Protein AF-X1TSD8-F1 (afdb_monomer)

Solvent-accessible surface area (backbone atoms only — not comparable to full-atom values): 10251 Å² total; per-residue (Å²): 133,70,94,76,80,68,89,75,48,72,44,44,31,75,45,80,41,77,50,74,51,75,44,55,46,87,63,100,84,32,58,47,43,48,76,40,64,36,34,37,24,37,71,89,64,52,76,78,49,70,44,57,14,39,84,77,4,43,29,74,48,82,46,57,45,46,81,90,57,54,43,76,50,34,37,30,47,37,34,82,48,60,99,91,42,75,59,47,68,56,73,78,44,69,36,35,30,38,76,62,72,49,74,44,78,45,76,51,75,44,79,57,90,77,56,99,78,38,69,72,52,49,58,77,37,40,58,59,58,46,53,53,51,50,55,50,40,40,74,75,68,49,65,54,55,48,66,44,60,90,72,29,46,58,43,77,92,77,32,28,40,37,40,31,30,36,38,50,54,64,96,79,80,79,132

Foldseek 3Di:
DDPPDDDAQEAEAQDKDKDKDADFDDDPVGQADFQFKKFKAWPVGHTQDIDTAHNRRMDMDIGHHHPVNAAKTWIKIWGCDDPVGHIDIDDTRIHGYHYDWDKDKDKDKDADPDDPVDPVVCQVCVLVVVVVVQVVCVVVVQPQKDWDSVPWGADVVRNITIIIIIGGDDPPDDD

Sequence (175 aa):
GDEDERDVTALTAGKEYKLRAYLKTKPILGVPVPSATLFFRKGDGSEIGHIETDESGYAGILWTPESADIGVYNIKAEFDGNEDFNRSSSDLIKITVEKELAVHNFNVVYGVKWCGWGFGWLANNVTKVFSTFLDFLHKYGLTDIVAHADESYYEPNKKELVFNIDVVIGERFLF

Secondary structure (DSSP, 8-state):
--TT-----EEETTS-EEEEEE-B-SSTT--B-TT-EEEEEETTS-EEEEEE--TTSEEEEEE---GGG-EEEEEEEEE---SSS--EEPPPEEEEEE---EEEEEEEEEE----TT-HHHHHH-HHHHHHHHHHHHHHTT-TTEEEEEEEEEEETTTTEEEEEEEEEE-S----

Structure (mmCIF, N/CA/C/O backbone):
data_AF-X1TSD8-F1
#
_entry.id   AF-X1TSD8-F1
#
loop_
_atom_site.group_PDB
_atom_site.id
_atom_site.type_symbol
_atom_site.label_atom_id
_atom_site.label_alt_id
_atom_site.label_comp_id
_atom_site.label_asym_id
_atom_site.label_entity_id
_atom_site.label_seq_id
_atom_site.pdbx_PDB_ins_code
_atom_site.Cartn_x
_atom_site.Cartn_y
_atom_site.Cartn_z
_atom_site.occupancy
_atom_site.B_iso_or_equiv
_atom_site.auth_seq_id
_atom_site.auth_comp_id
_atom_site.auth_asym_id
_atom_site.auth_atom_id
_atom_site.pdbx_PDB_model_num
ATOM 1 N N . GLY A 1 1 ? 23.595 9.000 0.973 1.00 35.69 1 GLY A N 1
ATOM 2 C CA . GLY A 1 1 ? 23.718 7.567 0.658 1.00 35.69 1 GLY A CA 1
ATOM 3 C C . GLY A 1 1 ? 22.966 6.912 1.764 1.00 35.69 1 GLY A C 1
ATOM 4 O O . GLY A 1 1 ? 23.531 6.737 2.831 1.00 35.69 1 GLY A O 1
ATOM 5 N N . ASP A 1 2 ? 21.660 6.818 1.575 1.00 42.91 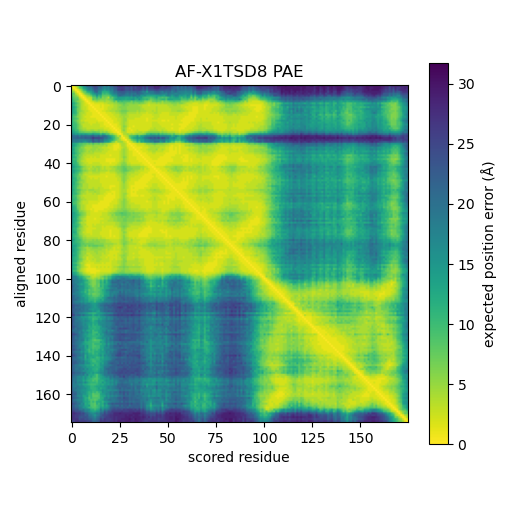2 ASP A N 1
ATOM 6 C CA . ASP A 1 2 ? 20.742 6.905 2.701 1.00 42.91 2 ASP A CA 1
ATOM 7 C C . ASP A 1 2 ? 20.477 5.491 3.210 1.00 42.91 2 ASP A C 1
ATOM 9 O O . ASP A 1 2 ? 19.900 4.657 2.517 1.00 42.91 2 ASP A O 1
ATOM 13 N N . GLU A 1 3 ? 20.980 5.215 4.412 1.00 40.88 3 GLU A N 1
ATOM 14 C CA . GLU A 1 3 ? 21.020 3.896 5.059 1.00 40.88 3 GLU A CA 1
ATOM 15 C C . GLU A 1 3 ? 19.633 3.343 5.459 1.00 40.88 3 GLU A C 1
ATOM 17 O O . GLU A 1 3 ? 19.550 2.274 6.058 1.00 40.88 3 GLU A O 1
ATOM 22 N N . ASP A 1 4 ? 18.540 4.010 5.073 1.00 47.91 4 ASP A N 1
ATOM 23 C CA . ASP A 1 4 ? 17.157 3.630 5.400 1.00 47.91 4 ASP A CA 1
ATOM 24 C C . ASP A 1 4 ? 16.336 3.117 4.200 1.00 47.91 4 ASP A C 1
ATOM 26 O O . ASP A 1 4 ? 15.165 2.752 4.352 1.00 47.91 4 ASP A O 1
ATOM 30 N N . GLU A 1 5 ? 16.922 3.048 3.001 1.00 54.50 5 GLU A N 1
ATOM 31 C CA . GLU A 1 5 ? 16.207 2.666 1.777 1.00 54.50 5 GLU A CA 1
ATOM 32 C C . GLU A 1 5 ? 16.035 1.137 1.676 1.00 54.50 5 GLU A C 1
ATOM 34 O O . GLU A 1 5 ? 16.730 0.437 0.936 1.00 54.50 5 GLU A O 1
ATOM 39 N N . ARG A 1 6 ? 15.108 0.598 2.474 1.00 59.44 6 ARG A N 1
ATOM 40 C CA . ARG A 1 6 ? 14.693 -0.809 2.414 1.00 59.44 6 ARG A CA 1
ATOM 41 C C . ARG A 1 6 ? 13.766 -1.031 1.227 1.00 59.44 6 ARG A C 1
ATOM 43 O O . ARG A 1 6 ? 12.815 -0.278 1.040 1.00 59.44 6 ARG A O 1
ATOM 50 N N . ASP A 1 7 ? 13.997 -2.102 0.475 1.00 72.00 7 ASP A N 1
ATOM 51 C CA . ASP A 1 7 ? 13.029 -2.557 -0.518 1.00 72.00 7 ASP A CA 1
ATOM 52 C C . ASP A 1 7 ? 11.749 -2.988 0.214 1.00 72.00 7 ASP A C 1
ATOM 54 O O . ASP A 1 7 ? 11.762 -3.889 1.059 1.00 72.00 7 ASP A O 1
ATOM 58 N N . VAL A 1 8 ? 10.644 -2.300 -0.074 1.00 76.50 8 VAL A N 1
ATOM 59 C CA . VAL A 1 8 ? 9.350 -2.540 0.568 1.00 76.50 8 VAL A CA 1
ATOM 60 C C . VAL A 1 8 ? 8.436 -3.272 -0.406 1.00 76.50 8 VAL A C 1
ATOM 62 O O . VAL A 1 8 ? 8.191 -2.806 -1.514 1.00 76.50 8 VAL A O 1
ATOM 65 N N . THR A 1 9 ? 7.904 -4.415 0.023 1.00 85.38 9 THR A N 1
ATOM 66 C CA . THR A 1 9 ? 6.930 -5.206 -0.748 1.00 85.38 9 THR A CA 1
ATOM 67 C C . THR A 1 9 ? 5.507 -5.103 -0.197 1.00 85.38 9 THR A C 1
ATOM 69 O O . THR A 1 9 ? 4.577 -5.561 -0.851 1.00 85.38 9 THR A O 1
ATOM 72 N N . ALA A 1 10 ? 5.323 -4.474 0.968 1.00 89.69 10 ALA A N 1
ATOM 73 C CA . ALA A 1 10 ? 4.023 -4.153 1.552 1.00 89.69 10 ALA A CA 1
ATOM 74 C C . ALA A 1 10 ? 3.807 -2.632 1.543 1.00 89.69 10 ALA A C 1
ATOM 76 O O . ALA A 1 10 ? 4.474 -1.891 2.267 1.00 89.69 10 ALA A O 1
ATOM 77 N N . LEU A 1 11 ? 2.903 -2.167 0.689 1.00 91.44 11 LEU A N 1
ATOM 78 C CA . LEU A 1 11 ? 2.584 -0.760 0.484 1.00 91.44 11 LEU A CA 1
ATOM 79 C C . LEU A 1 11 ? 1.227 -0.435 1.108 1.00 91.44 11 LEU A C 1
ATOM 81 O O . LEU A 1 11 ? 0.374 -1.302 1.252 1.00 91.44 11 LEU A O 1
ATOM 85 N N . THR A 1 12 ? 1.010 0.827 1.435 1.00 90.44 12 THR A N 1
ATOM 86 C CA . THR A 1 12 ? -0.234 1.347 1.994 1.00 90.44 12 THR A CA 1
ATOM 87 C C . THR A 1 12 ? -0.841 2.310 0.983 1.00 90.44 12 THR A C 1
ATOM 89 O O . THR A 1 12 ? -0.181 3.260 0.564 1.00 90.44 12 THR A O 1
ATOM 92 N N . ALA A 1 13 ? -2.084 2.070 0.574 1.00 90.50 13 ALA A N 1
ATOM 93 C CA . ALA A 1 13 ? -2.810 2.984 -0.301 1.00 90.50 13 ALA A CA 1
ATOM 94 C C . ALA A 1 13 ? -2.884 4.387 0.328 1.00 90.50 13 ALA A C 1
ATOM 96 O O . ALA A 1 13 ? -3.093 4.514 1.532 1.00 90.50 13 ALA A O 1
ATOM 97 N N . GLY A 1 14 ? -2.694 5.429 -0.480 1.00 88.06 14 GLY A N 1
ATOM 98 C CA . GLY A 1 14 ? -2.638 6.826 -0.040 1.00 88.06 14 GLY A CA 1
ATOM 99 C C . GLY A 1 14 ? -1.263 7.300 0.445 1.00 88.06 14 GLY A C 1
ATOM 100 O O . GLY A 1 14 ? -1.047 8.507 0.548 1.00 88.06 14 GLY A O 1
ATOM 101 N N . LYS A 1 15 ? -0.305 6.393 0.677 1.00 89.62 15 LYS A N 1
ATOM 102 C CA . LYS A 1 15 ? 1.081 6.746 1.009 1.00 89.62 15 LYS A CA 1
ATOM 103 C C . LYS A 1 15 ? 1.944 6.822 -0.252 1.00 89.62 15 LYS A C 1
ATOM 105 O O . LYS A 1 15 ? 1.834 5.978 -1.135 1.00 89.62 15 LYS A O 1
ATOM 110 N N . GLU A 1 16 ? 2.816 7.823 -0.316 1.00 92.88 16 GLU A N 1
ATOM 111 C CA . GLU A 1 16 ? 3.750 8.000 -1.429 1.00 92.88 16 GLU A CA 1
ATOM 112 C C . GLU A 1 16 ? 4.969 7.074 -1.289 1.00 92.88 16 GLU A C 1
ATOM 114 O O . GLU A 1 16 ? 5.574 6.956 -0.217 1.00 92.88 16 GLU A O 1
ATOM 119 N N . TYR A 1 17 ? 5.338 6.428 -2.393 1.00 92.62 17 TYR A N 1
ATOM 120 C CA . TYR A 1 17 ? 6.489 5.540 -2.519 1.00 92.62 17 TYR A CA 1
ATOM 121 C C . TYR A 1 17 ? 7.346 5.931 -3.715 1.00 92.62 17 TYR A C 1
ATOM 123 O O . TYR A 1 17 ? 6.847 6.410 -4.729 1.00 92.62 17 TYR A O 1
ATOM 131 N N . LYS A 1 18 ? 8.650 5.660 -3.628 1.00 93.62 18 LYS A N 1
ATOM 132 C CA . LYS A 1 18 ? 9.574 5.844 -4.746 1.00 93.62 18 LYS A CA 1
ATOM 133 C C . LYS A 1 18 ? 9.819 4.514 -5.449 1.00 93.62 18 LYS A C 1
ATOM 135 O O . LYS A 1 18 ? 10.441 3.616 -4.885 1.00 93.62 18 LYS A O 1
ATOM 140 N N . LEU A 1 19 ? 9.361 4.399 -6.690 1.00 93.56 19 LEU A N 1
ATOM 141 C CA . LEU A 1 19 ? 9.759 3.308 -7.575 1.00 93.56 19 LEU A CA 1
ATOM 142 C C . LEU A 1 19 ? 11.089 3.673 -8.224 1.00 93.56 19 LEU A C 1
ATOM 144 O O . LEU A 1 19 ? 11.266 4.808 -8.659 1.00 93.56 19 LEU A O 1
ATOM 148 N N . ARG A 1 20 ? 12.025 2.725 -8.286 1.00 93.06 20 ARG A N 1
ATOM 149 C CA . ARG A 1 20 ? 13.363 2.942 -8.842 1.00 93.06 20 ARG A CA 1
ATOM 150 C C . ARG A 1 20 ? 13.821 1.767 -9.688 1.00 93.06 20 ARG A C 1
ATOM 152 O O . ARG A 1 20 ? 13.514 0.618 -9.378 1.00 93.06 20 ARG A O 1
ATOM 159 N N . ALA A 1 21 ? 14.594 2.057 -10.721 1.00 93.06 21 ALA A N 1
ATOM 160 C CA . ALA A 1 21 ? 15.243 1.058 -11.552 1.00 93.06 21 ALA A CA 1
ATOM 161 C C . ALA A 1 21 ? 16.515 1.632 -12.191 1.00 93.06 21 ALA A C 1
ATOM 163 O O . ALA A 1 21 ? 16.690 2.846 -12.286 1.00 93.06 21 ALA A O 1
ATOM 164 N N . TYR A 1 22 ? 17.403 0.737 -12.624 1.00 92.06 22 TYR A N 1
ATOM 165 C CA . TYR A 1 22 ? 18.622 1.087 -13.348 1.00 92.06 22 TYR A CA 1
ATOM 166 C C . TYR A 1 22 ? 18.624 0.406 -14.713 1.00 92.06 22 TYR A C 1
ATOM 168 O O . TYR A 1 22 ? 18.465 -0.815 -14.794 1.00 92.06 22 TYR A O 1
ATOM 176 N N . LEU A 1 23 ? 18.864 1.179 -15.769 1.00 92.62 23 LEU A N 1
ATOM 177 C CA . LEU A 1 23 ? 19.041 0.685 -17.126 1.00 92.62 23 LEU A CA 1
ATOM 178 C C . LEU A 1 23 ? 20.520 0.728 -17.515 1.00 92.62 23 LEU A C 1
ATOM 180 O O . LEU A 1 23 ? 21.157 1.781 -17.552 1.00 92.62 23 LEU A O 1
ATOM 184 N N . LYS A 1 24 ? 21.071 -0.451 -17.805 1.00 91.12 24 LYS A N 1
ATOM 185 C CA . LYS A 1 24 ? 22.469 -0.631 -18.204 1.00 91.12 24 LYS A CA 1
ATOM 186 C C . LYS A 1 24 ? 22.561 -1.632 -19.348 1.00 91.12 24 LYS A C 1
ATOM 188 O O . LYS A 1 24 ? 21.777 -2.580 -19.421 1.00 91.12 24 LYS A O 1
ATOM 193 N N . THR A 1 25 ? 23.542 -1.444 -20.223 1.00 88.31 25 THR A N 1
ATOM 194 C CA . THR A 1 25 ? 23.852 -2.406 -21.291 1.00 88.31 25 THR A CA 1
ATOM 195 C C . THR A 1 25 ? 24.345 -3.739 -20.711 1.00 88.31 25 THR A C 1
ATOM 197 O O . THR A 1 25 ? 24.864 -3.798 -19.601 1.00 88.31 25 THR A O 1
ATOM 200 N N . LYS A 1 26 ? 24.200 -4.846 -21.445 1.00 81.19 26 LYS A N 1
ATOM 201 C CA . LYS A 1 26 ? 24.885 -6.109 -21.099 1.00 81.19 26 LYS A CA 1
ATOM 202 C C . LYS A 1 26 ? 26.305 -6.079 -21.686 1.00 81.19 26 LYS A C 1
ATOM 204 O O . LYS A 1 26 ? 26.436 -5.586 -22.808 1.00 81.19 26 LYS A O 1
ATOM 209 N N . PRO A 1 27 ? 27.354 -6.621 -21.016 1.00 76.88 27 PRO A N 1
ATOM 210 C CA . PRO A 1 27 ? 27.366 -7.557 -19.871 1.00 76.88 27 PRO A CA 1
ATOM 211 C C . PRO A 1 27 ? 27.543 -6.892 -18.480 1.00 76.88 27 PRO A C 1
ATOM 213 O O . PRO A 1 27 ? 27.449 -5.684 -18.372 1.00 76.88 27 PRO A O 1
ATOM 216 N N . ILE A 1 28 ? 27.788 -7.686 -17.419 1.00 53.44 28 ILE A N 1
ATOM 217 C CA . ILE A 1 28 ? 27.711 -7.403 -15.953 1.00 53.44 28 ILE A CA 1
ATOM 218 C C . ILE A 1 28 ? 28.247 -6.038 -15.450 1.00 53.44 28 ILE A C 1
ATOM 220 O O . ILE A 1 28 ? 27.775 -5.558 -14.423 1.00 53.44 28 ILE A O 1
ATOM 224 N N . LEU A 1 29 ? 29.178 -5.382 -16.153 1.00 64.19 29 LEU A N 1
ATOM 225 C CA . LEU A 1 29 ? 29.668 -4.031 -15.813 1.00 64.19 29 LEU A CA 1
ATOM 226 C C . LEU A 1 29 ? 28.905 -2.895 -16.519 1.00 64.19 29 LEU A C 1
ATOM 228 O O . LEU A 1 29 ? 29.370 -1.761 -16.504 1.00 64.19 29 LEU A O 1
ATOM 232 N N . GLY A 1 30 ? 27.774 -3.227 -17.143 1.00 73.06 30 GLY A N 1
ATOM 233 C CA . GLY A 1 30 ? 26.977 -2.442 -18.078 1.00 73.06 30 GLY A CA 1
ATOM 234 C C . GLY A 1 30 ? 27.133 -0.931 -18.034 1.00 73.06 30 GLY A C 1
ATOM 235 O O . GLY A 1 30 ? 26.970 -0.306 -16.986 1.00 73.06 30 GLY A O 1
ATOM 236 N N . VAL A 1 31 ? 27.374 -0.342 -19.205 1.00 88.44 31 VAL A N 1
ATOM 237 C CA . VAL A 1 31 ? 27.374 1.113 -19.377 1.00 88.44 31 VAL A CA 1
ATOM 238 C C . VAL A 1 31 ? 25.950 1.619 -19.130 1.00 88.44 31 VAL A C 1
ATOM 240 O O . VAL A 1 31 ? 25.022 1.053 -19.725 1.00 88.44 31 VAL A O 1
ATOM 243 N N . PRO A 1 32 ? 25.767 2.633 -18.264 1.00 91.56 32 PRO A N 1
ATOM 244 C CA . PRO A 1 32 ? 24.517 3.369 -18.148 1.00 91.56 32 PRO A CA 1
ATOM 245 C C . PRO A 1 32 ? 23.935 3.743 -19.504 1.00 91.56 32 PRO A C 1
ATOM 247 O O . PRO A 1 32 ? 24.668 4.173 -20.392 1.00 91.56 32 PRO A O 1
ATOM 250 N N . VAL A 1 33 ? 22.624 3.591 -19.657 1.00 91.81 33 VAL A N 1
ATOM 251 C CA . VAL A 1 33 ? 21.913 4.110 -20.826 1.00 91.81 33 VAL A CA 1
ATOM 252 C C . VAL A 1 33 ? 21.190 5.374 -20.373 1.00 91.81 33 VAL A C 1
ATOM 254 O O . VAL A 1 33 ? 20.1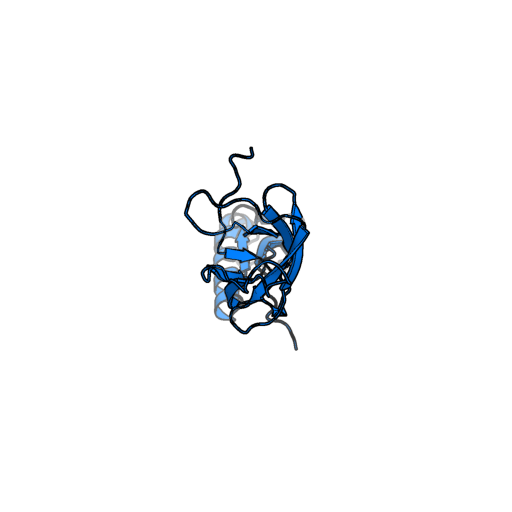52 5.232 -19.738 1.00 91.81 33 VAL A O 1
ATOM 257 N N . PRO A 1 34 ? 21.740 6.580 -20.604 1.00 93.56 34 PRO A N 1
ATOM 258 C CA . PRO A 1 34 ? 21.089 7.830 -20.230 1.00 93.56 34 PRO A CA 1
ATOM 259 C C . PRO A 1 34 ? 20.016 8.240 -21.240 1.00 93.56 34 PRO A C 1
ATOM 261 O O . PRO A 1 34 ? 20.042 7.814 -22.394 1.00 93.56 34 PRO A O 1
ATOM 264 N N . SER A 1 35 ? 19.101 9.113 -20.814 1.00 93.81 35 SER A N 1
ATOM 265 C CA . SER A 1 35 ? 18.015 9.672 -21.639 1.00 93.81 35 SER A CA 1
ATOM 266 C C . SER A 1 35 ? 17.108 8.618 -22.296 1.00 93.81 35 SER A C 1
ATOM 268 O O . SER A 1 35 ? 16.486 8.873 -23.324 1.00 93.81 35 SER A O 1
ATOM 270 N N . ALA A 1 36 ? 17.037 7.410 -21.732 1.00 94.25 36 ALA A N 1
ATOM 271 C CA . ALA A 1 36 ? 16.140 6.357 -22.179 1.00 94.25 36 ALA A CA 1
ATOM 272 C C . ALA A 1 36 ? 14.854 6.375 -21.351 1.00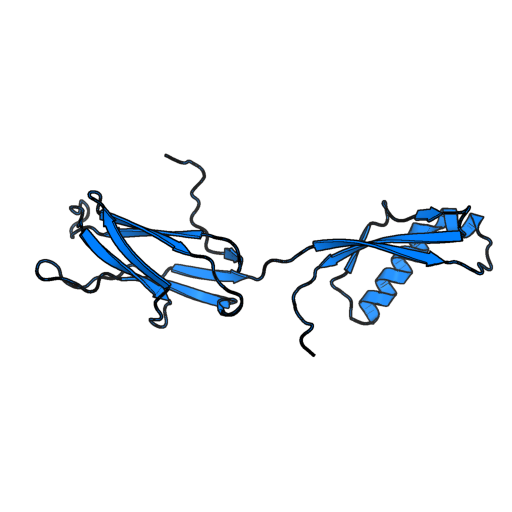 94.25 36 ALA A C 1
ATOM 274 O O . ALA A 1 36 ? 14.894 6.412 -20.122 1.00 94.25 36 ALA A O 1
ATOM 275 N N . THR A 1 37 ? 13.705 6.308 -22.020 1.00 96.44 37 THR A N 1
ATOM 276 C CA . THR A 1 37 ? 12.404 6.249 -21.346 1.00 96.44 37 THR A CA 1
ATOM 277 C C . THR A 1 37 ? 12.177 4.871 -20.733 1.00 96.44 37 THR A C 1
ATOM 279 O O . THR A 1 37 ? 12.089 3.868 -21.446 1.00 96.44 37 THR A O 1
ATOM 282 N N . LEU A 1 38 ? 12.049 4.822 -19.409 1.00 96.94 38 LEU A N 1
ATOM 283 C CA . LEU A 1 38 ? 11.756 3.609 -18.658 1.00 96.94 38 LEU A CA 1
ATOM 284 C C . LEU A 1 38 ? 10.329 3.656 -18.108 1.00 96.94 38 LEU A C 1
ATOM 286 O O . LEU A 1 38 ? 9.944 4.617 -17.443 1.00 96.94 38 LEU A O 1
ATOM 290 N N . PHE A 1 39 ? 9.562 2.598 -18.358 1.00 97.25 39 PHE A N 1
ATOM 291 C CA . PHE A 1 39 ? 8.172 2.461 -17.933 1.00 97.25 39 PHE A CA 1
ATOM 292 C C . PHE A 1 39 ? 8.074 1.559 -16.706 1.00 97.25 39 PHE A C 1
ATOM 294 O O . PHE A 1 39 ? 8.549 0.424 -16.722 1.00 97.25 39 PHE A O 1
ATOM 301 N N . PHE A 1 40 ? 7.400 2.021 -15.660 1.00 96.50 40 PHE A N 1
ATOM 302 C CA . PHE A 1 40 ? 6.983 1.196 -14.532 1.00 96.50 40 PHE A CA 1
ATOM 303 C C . PHE A 1 40 ? 5.577 0.670 -14.813 1.00 96.50 40 PHE A C 1
ATOM 305 O O . PHE A 1 40 ? 4.639 1.443 -15.018 1.00 96.50 40 PHE A O 1
ATOM 312 N N . ARG A 1 41 ? 5.427 -0.654 -14.852 1.00 95.31 41 ARG A N 1
ATOM 313 C CA . ARG A 1 41 ? 4.173 -1.321 -15.224 1.00 95.31 41 ARG A CA 1
ATOM 314 C C . ARG A 1 41 ? 3.796 -2.394 -14.216 1.00 95.31 41 ARG A C 1
ATOM 316 O O . ARG A 1 41 ? 4.660 -3.073 -13.657 1.00 95.31 41 ARG A O 1
ATOM 323 N N . LYS A 1 42 ? 2.495 -2.592 -14.038 1.00 93.00 42 LYS A N 1
ATOM 324 C CA . LYS A 1 42 ? 1.936 -3.760 -13.359 1.00 93.00 42 LYS A CA 1
ATOM 325 C C . LYS A 1 42 ? 2.136 -5.013 -14.219 1.00 93.00 42 LYS A C 1
ATOM 327 O O . LYS A 1 42 ? 2.379 -4.946 -15.424 1.00 93.00 42 LYS A O 1
ATOM 332 N N . GLY A 1 43 ? 2.034 -6.183 -13.595 1.00 86.62 43 GLY A N 1
ATOM 333 C CA . GLY A 1 43 ? 2.229 -7.480 -14.244 1.00 86.62 43 GLY A CA 1
ATOM 334 C C . GLY A 1 43 ? 1.204 -7.786 -15.341 1.00 86.62 43 GLY A C 1
ATOM 335 O O . GLY A 1 43 ? 1.492 -8.598 -16.214 1.00 86.62 43 GLY A O 1
ATOM 336 N N . ASP A 1 44 ? 0.048 -7.122 -15.321 1.00 87.25 44 ASP A N 1
ATOM 337 C CA . ASP A 1 44 ? -0.975 -7.178 -16.373 1.00 87.25 44 ASP A CA 1
ATOM 338 C C . ASP A 1 44 ? -0.680 -6.246 -17.568 1.00 87.25 44 ASP A C 1
ATOM 340 O O . ASP A 1 44 ? -1.400 -6.276 -18.563 1.00 87.25 44 ASP A O 1
ATOM 344 N N . GLY A 1 45 ? 0.392 -5.449 -17.491 1.00 87.75 45 GLY A N 1
ATOM 345 C CA . GLY A 1 45 ? 0.808 -4.491 -18.513 1.00 87.75 45 GLY A CA 1
ATOM 346 C C . GLY A 1 45 ? 0.320 -3.059 -18.287 1.00 87.75 45 GLY A C 1
ATOM 347 O O . GLY A 1 45 ? 0.773 -2.172 -19.010 1.00 87.75 45 GLY A O 1
ATOM 348 N N . SER A 1 46 ? -0.539 -2.807 -17.295 1.00 91.50 46 SER A N 1
ATOM 349 C CA . SER A 1 46 ? -1.022 -1.457 -16.980 1.00 91.50 46 SER A CA 1
ATOM 350 C C . SER A 1 46 ? 0.131 -0.549 -16.550 1.00 91.50 46 SER A C 1
ATOM 352 O O . SER A 1 46 ? 0.957 -0.934 -15.719 1.00 91.50 46 SER A O 1
ATOM 354 N N . GLU A 1 47 ? 0.192 0.662 -17.097 1.00 94.56 47 GLU A N 1
ATOM 355 C CA . GLU A 1 47 ? 1.233 1.633 -16.762 1.00 94.56 47 GLU A CA 1
ATOM 356 C C . GLU A 1 47 ? 0.950 2.319 -15.421 1.00 94.56 47 GLU A C 1
ATOM 358 O O . GLU A 1 47 ? -0.167 2.759 -15.163 1.00 94.56 47 GLU A O 1
ATOM 363 N N . ILE A 1 48 ? 1.979 2.397 -14.574 1.00 94.81 48 ILE A N 1
ATOM 364 C CA . ILE A 1 48 ? 1.986 3.206 -13.347 1.00 94.81 48 ILE A CA 1
ATOM 365 C C . ILE A 1 48 ? 2.547 4.595 -13.664 1.00 94.81 48 ILE A C 1
ATOM 367 O O . ILE A 1 48 ? 2.020 5.606 -13.212 1.00 94.81 48 ILE A O 1
ATOM 371 N N . GLY A 1 49 ? 3.615 4.638 -14.462 1.00 96.00 49 GLY A N 1
ATOM 372 C CA . GLY A 1 49 ? 4.217 5.863 -14.971 1.00 96.00 49 GLY A CA 1
ATOM 373 C C . GLY A 1 49 ? 5.543 5.584 -15.670 1.00 96.00 49 GLY A C 1
ATOM 374 O O . GLY A 1 49 ? 5.992 4.437 -15.744 1.00 96.00 49 GLY A O 1
ATOM 375 N N . HIS A 1 50 ? 6.197 6.635 -16.151 1.00 96.62 50 HIS A N 1
ATOM 376 C CA . HIS A 1 50 ? 7.487 6.540 -16.826 1.00 96.62 50 HIS A CA 1
ATOM 377 C C . HIS A 1 50 ? 8.368 7.754 -16.539 1.00 96.62 50 HIS A C 1
ATOM 379 O O . HIS A 1 50 ? 7.883 8.815 -16.142 1.00 96.62 50 HIS A O 1
ATOM 385 N N . ILE A 1 51 ? 9.672 7.588 -16.740 1.00 97.44 51 ILE A N 1
ATOM 386 C CA . ILE A 1 51 ? 10.659 8.667 -16.642 1.00 97.44 51 ILE A CA 1
ATOM 387 C C . ILE A 1 51 ? 11.881 8.341 -17.502 1.00 97.44 51 ILE A C 1
ATOM 389 O O . ILE A 1 51 ? 12.175 7.172 -17.761 1.00 97.44 51 ILE A O 1
ATOM 393 N N . GLU A 1 52 ? 12.591 9.371 -17.950 1.00 96.44 52 GLU A N 1
ATOM 394 C CA . GLU A 1 52 ? 13.897 9.204 -18.578 1.00 96.44 52 GLU A CA 1
ATOM 395 C C . GLU A 1 52 ? 14.977 8.916 -17.534 1.00 96.44 52 GLU A C 1
ATOM 397 O O . GLU A 1 52 ? 14.996 9.483 -16.440 1.00 96.44 52 GLU A O 1
ATOM 402 N N . THR A 1 53 ? 15.888 8.018 -17.877 1.00 95.88 53 THR A N 1
ATOM 403 C CA . THR A 1 53 ? 17.056 7.699 -17.060 1.00 95.88 53 THR A CA 1
ATOM 404 C C . THR A 1 53 ? 18.071 8.844 -17.048 1.00 95.88 53 THR A C 1
ATOM 406 O O . THR A 1 53 ? 18.363 9.419 -18.098 1.00 95.88 53 THR A O 1
ATOM 409 N N . ASP A 1 54 ? 18.693 9.110 -15.904 1.00 94.94 54 ASP A N 1
ATOM 410 C CA . ASP A 1 54 ? 19.789 10.077 -15.783 1.00 94.94 54 ASP A CA 1
ATOM 411 C C . ASP A 1 54 ? 21.127 9.568 -16.368 1.00 94.94 54 ASP A C 1
ATOM 413 O O . ASP A 1 54 ? 21.213 8.473 -16.927 1.00 94.94 54 ASP A O 1
ATOM 417 N N . GLU A 1 55 ? 22.204 10.350 -16.217 1.00 94.06 55 GLU A N 1
ATOM 418 C CA . GLU A 1 55 ? 23.559 9.997 -16.685 1.00 94.06 55 GLU A CA 1
ATOM 419 C C . GLU A 1 55 ? 24.101 8.677 -16.104 1.00 94.06 55 GLU A C 1
ATOM 421 O O . GLU A 1 55 ? 24.964 8.033 -16.703 1.00 94.06 55 GLU A O 1
ATOM 426 N N . SER A 1 56 ? 23.586 8.244 -14.952 1.00 92.00 56 SER A N 1
ATOM 427 C CA . SER A 1 56 ? 23.939 6.978 -14.304 1.00 92.00 56 SER A CA 1
ATOM 428 C C . SER A 1 56 ? 23.044 5.806 -14.730 1.00 92.00 56 SER A C 1
ATOM 430 O O . SER A 1 56 ? 23.271 4.664 -14.307 1.00 92.00 56 SER A O 1
ATOM 432 N N . GLY A 1 57 ? 22.070 6.058 -15.612 1.00 92.88 57 GLY A N 1
ATOM 433 C CA . GLY A 1 57 ? 21.082 5.082 -16.061 1.00 92.88 57 GLY A CA 1
ATOM 434 C C . GLY A 1 57 ? 19.976 4.872 -15.028 1.00 92.88 57 GLY A C 1
ATOM 435 O O . GLY A 1 57 ? 19.257 3.877 -15.099 1.00 92.88 57 GLY A O 1
ATOM 436 N N . TYR A 1 58 ? 19.869 5.751 -14.032 1.00 94.50 58 TYR A N 1
ATOM 437 C CA . TYR A 1 58 ? 18.885 5.652 -12.964 1.00 94.50 58 TYR A CA 1
ATOM 438 C C . TYR A 1 58 ? 17.576 6.323 -13.364 1.00 94.50 58 TYR A C 1
ATOM 440 O O . TYR A 1 58 ? 17.571 7.438 -13.875 1.00 94.50 58 TYR A O 1
ATOM 448 N N . ALA A 1 59 ? 16.464 5.660 -13.070 1.00 95.06 59 ALA A N 1
ATOM 449 C CA . ALA A 1 59 ? 15.117 6.180 -13.237 1.00 95.06 59 ALA A CA 1
ATOM 450 C C . ALA A 1 59 ? 14.344 5.986 -11.931 1.00 95.06 59 ALA A C 1
ATOM 452 O O . ALA A 1 59 ? 14.335 4.884 -11.371 1.00 95.06 59 ALA A O 1
ATOM 453 N N . GLY A 1 60 ? 13.672 7.036 -11.454 1.00 95.06 60 GLY A N 1
ATOM 454 C CA . GLY A 1 60 ? 12.814 6.935 -10.281 1.00 95.06 60 GLY A CA 1
ATOM 455 C C . GLY A 1 60 ? 11.593 7.842 -10.341 1.00 95.06 60 GLY A C 1
ATOM 456 O O . GLY A 1 60 ? 11.720 9.022 -10.657 1.00 95.06 60 GLY A O 1
ATOM 457 N N . ILE A 1 61 ? 10.426 7.290 -10.011 1.00 95.50 61 ILE A N 1
ATOM 458 C CA . ILE A 1 61 ? 9.150 8.015 -9.961 1.00 95.50 61 ILE A CA 1
ATOM 459 C C . ILE A 1 61 ? 8.543 7.931 -8.566 1.00 95.50 61 ILE A C 1
ATOM 461 O O . ILE A 1 61 ? 8.742 6.947 -7.850 1.00 95.50 61 ILE A O 1
ATOM 465 N N . LEU A 1 62 ? 7.790 8.961 -8.196 1.00 95.69 62 LEU A N 1
ATOM 466 C CA . LEU A 1 62 ? 6.912 8.920 -7.034 1.00 95.69 62 LEU A CA 1
ATOM 467 C C . LEU A 1 62 ? 5.575 8.315 -7.456 1.00 95.69 62 LEU A C 1
ATOM 469 O O . LEU A 1 62 ? 5.028 8.670 -8.501 1.00 95.69 62 LEU A O 1
ATOM 473 N N . TRP A 1 63 ? 5.070 7.387 -6.657 1.00 94.25 63 TRP A N 1
ATOM 474 C CA . TRP A 1 63 ? 3.800 6.720 -6.878 1.00 94.25 63 TRP A CA 1
ATOM 475 C C . TRP A 1 63 ? 3.043 6.587 -5.562 1.00 94.25 63 TRP A C 1
ATOM 477 O O . TRP A 1 63 ? 3.579 6.101 -4.566 1.00 94.25 63 TRP A O 1
ATOM 487 N N . THR A 1 64 ? 1.777 6.988 -5.592 1.00 94.50 64 THR A N 1
ATOM 488 C CA . THR A 1 64 ? 0.840 6.880 -4.475 1.00 94.50 64 THR A CA 1
ATOM 489 C C . THR A 1 64 ? -0.274 5.923 -4.896 1.00 94.50 64 THR A C 1
ATOM 491 O O . THR A 1 64 ? -1.124 6.326 -5.689 1.00 94.50 64 THR A O 1
ATOM 494 N N . PRO A 1 65 ? -0.269 4.656 -4.436 1.00 92.00 65 PRO A N 1
ATOM 495 C CA . PRO A 1 65 ? -1.309 3.693 -4.784 1.00 92.00 65 PRO A CA 1
ATOM 496 C C . PRO A 1 65 ? -2.679 4.177 -4.306 1.00 92.00 65 PRO A C 1
ATOM 498 O O . PRO A 1 65 ? -2.815 4.634 -3.168 1.00 92.00 65 PRO A O 1
ATOM 501 N N . GLU A 1 66 ? -3.702 4.052 -5.141 1.00 90.19 66 GLU A N 1
ATOM 502 C CA . GLU A 1 66 ? -5.070 4.436 -4.790 1.00 90.19 66 GLU A CA 1
ATOM 503 C C . GLU A 1 66 ? -5.841 3.269 -4.155 1.00 90.19 66 GLU A C 1
ATOM 505 O O . GLU A 1 66 ? -5.401 2.119 -4.148 1.00 90.19 66 GLU A O 1
ATOM 510 N N . SER A 1 67 ? -7.047 3.528 -3.643 1.00 84.44 67 SER A N 1
ATOM 511 C CA . SER A 1 67 ? -7.909 2.470 -3.094 1.00 84.44 67 SER A CA 1
ATOM 512 C C . SER A 1 67 ? -8.255 1.383 -4.121 1.00 84.44 67 SER A C 1
ATOM 514 O O . SER A 1 67 ? -8.453 0.230 -3.744 1.00 84.44 67 SER A O 1
ATOM 516 N N . ALA A 1 68 ? -8.296 1.726 -5.413 1.00 85.31 68 ALA A N 1
ATOM 517 C CA . ALA A 1 68 ? -8.498 0.769 -6.502 1.00 85.31 68 ALA A CA 1
ATOM 518 C C . ALA A 1 68 ? -7.285 -0.154 -6.731 1.00 85.31 68 ALA A C 1
ATOM 520 O O . ALA A 1 68 ? -7.429 -1.211 -7.344 1.00 85.31 68 ALA A O 1
ATOM 521 N N . ASP A 1 69 ? -6.108 0.217 -6.218 1.00 89.00 69 ASP A N 1
ATOM 522 C CA . ASP A 1 69 ? -4.874 -0.559 -6.330 1.00 89.00 69 ASP A CA 1
ATOM 523 C C . ASP A 1 69 ? -4.689 -1.561 -5.185 1.00 89.00 69 ASP A C 1
ATOM 525 O O . ASP A 1 69 ? -3.689 -2.276 -5.171 1.00 89.00 69 ASP A O 1
ATOM 529 N N . ILE A 1 70 ? -5.614 -1.628 -4.220 1.00 90.44 70 ILE A N 1
ATOM 530 C CA . ILE A 1 70 ? -5.534 -2.565 -3.093 1.00 90.44 70 ILE A CA 1
ATOM 531 C C . ILE A 1 70 ? -5.552 -4.008 -3.605 1.00 90.44 70 ILE A C 1
ATOM 533 O O . ILE A 1 70 ? -6.440 -4.421 -4.354 1.00 90.44 70 ILE A O 1
ATOM 537 N N . GLY A 1 71 ? -4.590 -4.804 -3.145 1.00 90.94 71 GLY A N 1
ATOM 538 C CA . GLY A 1 71 ? -4.454 -6.201 -3.527 1.00 90.94 71 GLY A CA 1
ATOM 539 C C . GLY A 1 71 ? -3.008 -6.627 -3.730 1.00 90.94 71 GLY A C 1
ATOM 540 O O . GLY A 1 71 ? -2.061 -5.923 -3.388 1.00 90.94 71 GLY A O 1
ATOM 541 N N . VAL A 1 72 ? -2.843 -7.824 -4.287 1.00 93.00 72 VAL A N 1
ATOM 542 C CA . VAL A 1 72 ? -1.534 -8.442 -4.516 1.00 93.00 72 VAL A CA 1
ATOM 543 C C . VAL A 1 72 ? -1.288 -8.557 -6.011 1.00 93.00 72 VAL A C 1
ATOM 545 O O . VAL A 1 72 ? -2.066 -9.197 -6.719 1.00 93.00 72 VAL A O 1
ATOM 548 N N . TYR A 1 73 ? -0.193 -7.976 -6.486 1.00 92.69 73 TYR A N 1
ATOM 549 C CA . TYR A 1 73 ? 0.186 -8.009 -7.897 1.00 92.69 73 TYR A CA 1
ATOM 550 C C . TYR A 1 73 ? 1.694 -7.846 -8.072 1.00 92.69 73 TYR A C 1
ATOM 552 O O . TYR A 1 73 ? 2.439 -7.654 -7.115 1.00 92.69 73 TYR A O 1
ATOM 560 N N . ASN A 1 74 ? 2.151 -7.977 -9.315 1.00 94.19 74 ASN A N 1
ATOM 561 C CA . ASN A 1 74 ? 3.554 -7.802 -9.659 1.00 94.19 74 ASN A CA 1
ATOM 562 C C . ASN A 1 74 ? 3.779 -6.437 -10.313 1.00 94.19 74 ASN A C 1
ATOM 564 O O . ASN A 1 74 ? 2.906 -5.962 -11.037 1.00 94.19 74 ASN A O 1
ATOM 568 N N . ILE A 1 75 ? 4.956 -5.853 -10.118 1.00 94.69 75 ILE A N 1
ATOM 569 C CA . ILE A 1 75 ? 5.448 -4.675 -10.841 1.00 94.69 75 ILE A CA 1
ATOM 570 C C . ILE A 1 75 ? 6.753 -5.043 -11.551 1.00 94.69 75 ILE A C 1
ATOM 572 O O . ILE A 1 75 ? 7.517 -5.883 -11.071 1.00 94.69 75 ILE A O 1
ATOM 576 N N . LYS A 1 76 ? 7.008 -4.414 -12.697 1.00 94.81 76 LYS A N 1
ATOM 577 C CA . LYS A 1 76 ? 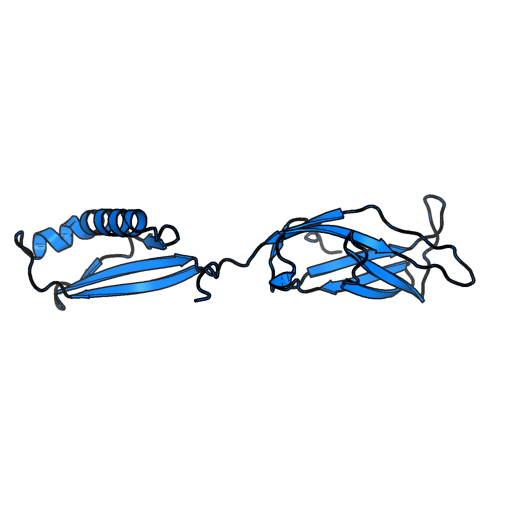8.285 -4.457 -13.417 1.00 94.81 76 LYS A CA 1
ATOM 578 C C . LYS A 1 76 ? 8.645 -3.080 -13.972 1.00 94.81 76 LYS A C 1
ATOM 580 O O . LYS A 1 76 ? 7.767 -2.248 -14.202 1.00 94.81 76 LYS A O 1
ATOM 585 N N . ALA A 1 77 ? 9.929 -2.886 -14.244 1.00 95.88 77 ALA A N 1
ATOM 586 C CA . ALA A 1 77 ? 10.412 -1.830 -15.119 1.00 95.88 77 ALA A CA 1
ATOM 587 C C . ALA A 1 77 ? 10.622 -2.394 -16.532 1.00 95.88 77 ALA A C 1
ATOM 589 O O . ALA A 1 77 ? 11.121 -3.510 -16.707 1.00 95.88 77 ALA A O 1
ATOM 590 N N . GLU A 1 78 ? 10.233 -1.637 -17.547 1.00 95.94 78 GLU A N 1
ATOM 591 C CA . GLU A 1 78 ? 10.309 -2.031 -18.948 1.00 95.94 78 GLU A CA 1
ATOM 592 C C . GLU A 1 78 ? 10.880 -0.888 -19.783 1.00 95.94 78 GLU A C 1
ATOM 594 O O . GLU A 1 78 ? 10.428 0.252 -19.705 1.00 95.94 78 GLU A O 1
ATOM 599 N N . PHE A 1 79 ? 11.893 -1.205 -20.579 1.00 95.38 79 PHE A N 1
ATOM 600 C CA . PHE A 1 79 ? 12.454 -0.323 -21.589 1.00 95.38 79 PHE A CA 1
ATOM 601 C C . PHE A 1 79 ? 11.995 -0.833 -22.948 1.00 95.38 79 PHE A C 1
ATOM 603 O O . PHE A 1 79 ? 12.357 -1.944 -23.330 1.00 95.38 79 PHE A O 1
ATOM 610 N N . ASP A 1 80 ? 11.217 -0.041 -23.683 1.00 93.44 80 ASP A N 1
ATOM 611 C CA . ASP A 1 80 ? 10.593 -0.480 -24.937 1.00 93.44 80 ASP A CA 1
ATOM 612 C C . ASP A 1 80 ? 11.560 -0.581 -26.131 1.00 93.44 80 ASP A C 1
ATOM 614 O O . ASP A 1 80 ? 11.185 -1.119 -27.174 1.00 93.44 80 ASP A O 1
ATOM 618 N N . GLY A 1 81 ? 12.816 -0.165 -25.955 1.00 92.06 81 GLY A N 1
ATOM 619 C CA . GLY A 1 81 ? 13.807 -0.080 -27.023 1.00 92.06 81 GLY A CA 1
ATOM 620 C C . GLY A 1 81 ? 13.858 1.311 -27.657 1.00 92.06 81 GLY A C 1
ATOM 621 O O . GLY A 1 81 ? 12.942 2.118 -27.505 1.00 92.06 81 GLY A O 1
ATOM 622 N N . ASN A 1 82 ? 14.943 1.590 -28.369 1.00 88.88 82 ASN A N 1
ATOM 623 C CA . ASN A 1 82 ? 15.119 2.775 -29.207 1.00 88.88 82 ASN A CA 1
ATOM 624 C C . ASN A 1 82 ? 15.964 2.412 -30.446 1.00 88.88 82 ASN A C 1
ATOM 626 O O . ASN A 1 82 ? 16.142 1.232 -30.749 1.00 88.88 82 ASN A O 1
ATOM 630 N N . GLU A 1 83 ? 16.457 3.410 -31.184 1.00 90.75 83 GLU A N 1
ATOM 631 C CA . GLU A 1 83 ? 17.278 3.186 -32.387 1.00 90.75 83 GLU A CA 1
ATOM 632 C C . GLU A 1 83 ? 18.595 2.445 -32.087 1.00 90.75 83 GLU A C 1
ATOM 634 O O . GLU A 1 83 ? 19.072 1.676 -32.922 1.00 90.75 83 GLU A O 1
ATOM 639 N N . ASP A 1 84 ? 19.142 2.624 -30.881 1.00 88.50 84 ASP A N 1
ATOM 640 C CA . ASP A 1 84 ? 20.456 2.110 -30.480 1.00 88.50 84 ASP A CA 1
ATOM 641 C C . ASP A 1 84 ? 20.381 0.811 -29.657 1.00 88.50 84 ASP A C 1
ATOM 643 O O . ASP A 1 84 ? 21.325 0.014 -29.635 1.00 88.50 84 ASP A O 1
ATOM 647 N N . PHE A 1 85 ? 19.265 0.578 -28.962 1.00 89.31 85 PHE A N 1
ATOM 648 C CA . PHE A 1 85 ? 19.117 -0.479 -27.966 1.00 89.31 85 PHE A CA 1
ATOM 649 C C . PHE A 1 85 ? 17.799 -1.244 -28.115 1.00 89.31 85 PHE A C 1
ATOM 651 O O . PHE A 1 85 ? 16.718 -0.682 -28.262 1.00 89.31 85 PHE A O 1
ATOM 658 N N . ASN A 1 86 ? 17.883 -2.568 -27.980 1.00 92.31 86 ASN A N 1
ATOM 659 C CA . ASN A 1 86 ? 16.714 -3.445 -27.978 1.00 92.31 86 ASN A CA 1
ATOM 660 C C . ASN A 1 86 ? 15.865 -3.283 -26.706 1.00 92.31 86 ASN A C 1
ATOM 662 O O . ASN A 1 86 ? 16.381 -2.946 -25.637 1.00 92.31 86 ASN A O 1
ATOM 666 N N . ARG A 1 87 ? 14.578 -3.643 -26.807 1.00 94.12 87 ARG A N 1
ATOM 667 C CA . ARG A 1 87 ? 13.668 -3.773 -25.659 1.00 94.12 87 ARG A CA 1
ATOM 668 C C . ARG A 1 87 ? 14.259 -4.679 -24.575 1.00 94.12 87 ARG A C 1
ATOM 670 O O . ARG A 1 87 ? 14.856 -5.719 -24.865 1.00 94.12 87 ARG A O 1
ATOM 677 N N . SER A 1 88 ? 14.025 -4.321 -23.317 1.00 93.00 88 SER A N 1
ATOM 678 C CA . SER A 1 88 ? 14.372 -5.137 -22.153 1.00 93.00 88 SER A CA 1
ATOM 679 C C . SER A 1 88 ? 13.389 -4.919 -21.002 1.00 93.00 88 SER A C 1
ATOM 681 O O . SER A 1 88 ? 12.700 -3.904 -20.943 1.00 93.00 88 SER A O 1
ATOM 683 N N . SER A 1 89 ? 13.314 -5.876 -20.080 1.00 93.25 89 SER A N 1
ATOM 684 C CA . SER A 1 89 ? 12.485 -5.777 -18.878 1.00 93.25 89 SER A CA 1
ATOM 685 C C . SER A 1 89 ? 13.232 -6.286 -17.653 1.00 93.25 89 SER A C 1
ATOM 687 O O . SER A 1 89 ? 14.066 -7.188 -17.767 1.00 93.25 89 SER A O 1
ATOM 689 N N . SER A 1 90 ? 12.898 -5.743 -16.485 1.00 92.88 90 SER A N 1
ATOM 690 C CA . SER A 1 90 ? 13.355 -6.268 -15.201 1.00 92.88 90 SER A CA 1
ATOM 691 C C . SER A 1 90 ? 12.632 -7.564 -14.828 1.00 92.88 90 SER A C 1
ATOM 693 O O . SER A 1 90 ? 11.625 -7.936 -15.440 1.00 92.88 90 SER A O 1
ATOM 695 N N . ASP A 1 91 ? 13.107 -8.204 -13.761 1.00 91.31 91 ASP A N 1
ATOM 696 C CA . ASP A 1 91 ? 12.339 -9.232 -13.063 1.00 91.31 91 ASP A CA 1
ATOM 697 C C . ASP A 1 91 ? 11.058 -8.642 -12.452 1.00 91.31 91 ASP A C 1
ATOM 699 O O . ASP A 1 91 ? 10.949 -7.432 -12.215 1.00 91.31 91 ASP A O 1
ATOM 703 N N . LEU A 1 92 ? 10.079 -9.516 -12.210 1.00 91.75 92 LEU A N 1
ATOM 704 C CA . LEU A 1 92 ? 8.828 -9.166 -11.544 1.00 91.75 92 LEU A CA 1
ATOM 705 C C . LEU A 1 92 ? 9.040 -9.089 -10.030 1.00 91.75 92 LEU A C 1
ATOM 707 O O . LEU A 1 92 ? 9.495 -10.053 -9.412 1.00 91.75 92 LEU A O 1
ATOM 711 N N . ILE A 1 93 ? 8.627 -7.977 -9.428 1.00 92.06 93 ILE A N 1
ATOM 712 C CA . ILE A 1 93 ? 8.583 -7.801 -7.975 1.00 92.06 93 ILE A CA 1
ATOM 713 C C . ILE A 1 93 ? 7.136 -7.940 -7.524 1.00 92.06 93 ILE A C 1
ATOM 715 O O . ILE A 1 93 ? 6.266 -7.196 -7.974 1.00 92.06 93 ILE A O 1
ATOM 719 N N . LYS A 1 94 ? 6.879 -8.887 -6.622 1.00 93.75 94 LYS A N 1
ATOM 720 C CA . LYS A 1 94 ? 5.565 -9.057 -6.004 1.00 93.75 94 LYS A CA 1
ATOM 721 C C . LYS A 1 94 ? 5.373 -8.012 -4.911 1.00 93.75 94 LYS A C 1
ATOM 723 O O . LYS A 1 94 ? 6.179 -7.947 -3.984 1.00 93.75 94 LYS A O 1
ATOM 728 N N . ILE A 1 95 ? 4.282 -7.262 -4.995 1.00 93.50 95 ILE A N 1
ATOM 729 C CA . ILE A 1 95 ? 3.874 -6.296 -3.982 1.00 93.50 95 ILE A CA 1
ATOM 730 C C . ILE A 1 95 ? 2.467 -6.597 -3.462 1.00 93.50 95 ILE A C 1
ATOM 732 O O . ILE A 1 95 ? 1.630 -7.180 -4.158 1.00 93.50 95 ILE A O 1
ATOM 736 N N . THR A 1 96 ? 2.219 -6.176 -2.230 1.00 94.38 96 THR A N 1
ATOM 737 C CA . THR A 1 96 ? 0.915 -6.185 -1.575 1.00 94.38 96 THR A CA 1
ATOM 738 C C . THR A 1 96 ? 0.577 -4.746 -1.219 1.00 94.38 96 THR A C 1
ATOM 740 O O . THR A 1 96 ? 1.293 -4.138 -0.432 1.00 94.38 96 THR A O 1
ATOM 743 N N . VAL A 1 97 ? -0.481 -4.189 -1.805 1.00 92.75 97 VAL A N 1
ATOM 744 C CA . VAL A 1 97 ? -1.029 -2.887 -1.411 1.00 92.75 97 VAL A CA 1
ATOM 745 C C . VAL A 1 97 ? -2.175 -3.132 -0.442 1.00 92.75 97 VAL A C 1
ATOM 747 O O . VAL A 1 97 ? -3.162 -3.788 -0.779 1.00 92.75 97 VAL A O 1
ATOM 750 N N . GLU A 1 98 ? -2.037 -2.600 0.761 1.00 90.50 98 GLU A N 1
ATOM 751 C CA . GLU A 1 98 ? -3.009 -2.690 1.840 1.00 90.50 98 GLU A CA 1
ATOM 752 C C . GLU A 1 98 ? -3.674 -1.337 2.073 1.00 90.50 98 GLU A C 1
ATOM 754 O O . GLU A 1 98 ? -3.180 -0.282 1.672 1.00 90.50 98 GLU A O 1
ATOM 759 N N . LYS A 1 99 ? -4.826 -1.363 2.735 1.00 84.44 99 LYS A N 1
ATOM 760 C CA . LYS A 1 99 ? -5.518 -0.143 3.135 1.00 84.44 99 LYS A CA 1
ATOM 761 C C . LYS A 1 99 ? -4.809 0.497 4.329 1.00 84.44 99 LYS A C 1
ATOM 763 O O . LYS A 1 99 ? -4.380 -0.213 5.235 1.00 84.44 99 LYS A O 1
ATOM 768 N N . GLU A 1 100 ? -4.770 1.825 4.377 1.00 80.25 100 GLU A N 1
ATOM 769 C CA . GLU A 1 100 ? -4.457 2.524 5.622 1.00 80.25 100 GLU A CA 1
ATOM 770 C C . GLU A 1 100 ? -5.574 2.296 6.650 1.00 80.25 100 GLU A C 1
ATOM 772 O O . GLU A 1 100 ? -6.751 2.564 6.393 1.00 80.25 100 GLU A O 1
ATOM 777 N N . LEU A 1 101 ? -5.208 1.774 7.818 1.00 72.00 101 LEU A N 1
ATOM 778 C CA . LEU A 1 101 ? -6.118 1.657 8.948 1.00 72.00 101 LEU A CA 1
ATOM 779 C C . LEU A 1 101 ? -6.046 2.946 9.762 1.00 72.00 101 LEU A C 1
ATOM 781 O O . LEU A 1 101 ? -5.074 3.181 10.478 1.00 72.00 101 LEU A O 1
ATOM 785 N N . ALA A 1 102 ? -7.086 3.770 9.670 1.00 68.00 102 ALA A N 1
ATOM 786 C CA . ALA A 1 102 ? -7.236 4.907 10.562 1.00 68.00 102 ALA A CA 1
ATOM 787 C C . ALA A 1 102 ? -7.771 4.418 11.914 1.00 68.00 102 ALA A C 1
ATOM 789 O O . ALA A 1 102 ? -8.859 3.840 11.993 1.00 68.00 102 ALA A O 1
ATOM 790 N N . VAL A 1 103 ? -6.997 4.657 12.973 1.00 72.06 103 VAL A N 1
ATOM 791 C CA . VAL A 1 103 ? -7.441 4.476 14.357 1.00 72.06 103 VAL A CA 1
ATOM 792 C C . VAL A 1 103 ? -7.928 5.825 14.860 1.00 72.06 103 VAL A C 1
ATOM 794 O O . VAL A 1 103 ? -7.154 6.777 14.958 1.00 72.06 103 VAL A O 1
ATOM 797 N N . HIS A 1 104 ? -9.217 5.919 15.157 1.00 77.19 104 HIS A N 1
ATOM 798 C CA . HIS A 1 104 ? -9.805 7.123 15.723 1.00 77.19 104 HIS A CA 1
ATOM 799 C C . HIS A 1 104 ? -10.141 6.906 17.193 1.00 77.19 104 HIS A C 1
ATOM 801 O O . HIS A 1 104 ? -10.902 6.000 17.526 1.00 77.19 104 HIS A O 1
ATOM 807 N N . ASN A 1 105 ? -9.610 7.781 18.046 1.00 82.50 105 ASN A N 1
ATOM 808 C CA . ASN A 1 105 ? -9.883 7.776 19.474 1.00 82.50 105 ASN A CA 1
ATOM 809 C C . ASN A 1 105 ? -11.094 8.665 19.799 1.00 82.50 105 ASN A C 1
ATOM 811 O O . ASN A 1 105 ? -11.136 9.839 19.416 1.00 82.50 105 ASN A O 1
ATOM 815 N N . PHE A 1 106 ? -12.074 8.117 20.513 1.00 80.75 106 PHE A N 1
ATOM 816 C CA . PHE A 1 106 ? -13.268 8.835 20.948 1.00 80.75 106 PHE A CA 1
ATOM 817 C C . PHE A 1 106 ? -13.619 8.517 22.400 1.00 80.75 106 PHE A C 1
ATOM 819 O O . PHE A 1 106 ? -13.473 7.390 22.863 1.00 80.75 106 PHE A O 1
ATOM 826 N N . ASN A 1 107 ? -14.217 9.496 23.082 1.00 85.44 107 ASN A N 1
ATOM 827 C CA . ASN A 1 107 ? -14.896 9.272 24.353 1.00 85.44 107 ASN A CA 1
ATOM 828 C C . ASN A 1 107 ? -16.393 9.049 24.117 1.00 85.44 107 ASN A C 1
ATOM 830 O O . ASN A 1 107 ? -17.114 9.973 23.730 1.00 85.44 107 ASN A O 1
ATOM 834 N N . VAL A 1 108 ? -16.883 7.843 24.399 1.00 83.50 108 VAL A N 1
ATOM 835 C CA . VAL A 1 108 ? -18.319 7.552 24.458 1.00 83.50 108 VAL A CA 1
ATOM 836 C C . VAL A 1 108 ? -18.815 7.844 25.866 1.00 83.50 108 VAL A C 1
ATOM 838 O O . VAL A 1 108 ? -18.442 7.170 26.824 1.00 83.50 108 VAL A O 1
ATOM 841 N N . VAL A 1 109 ? -19.672 8.855 25.988 1.00 85.81 109 VAL A N 1
ATOM 842 C CA . VAL A 1 109 ? -20.221 9.300 27.272 1.00 85.81 109 VAL A CA 1
ATOM 843 C C . VAL A 1 109 ? -21.645 8.779 27.432 1.00 85.81 109 VAL A C 1
ATOM 845 O O . VAL A 1 109 ? -22.529 9.097 26.637 1.00 85.81 109 VAL A O 1
ATOM 848 N N . TYR A 1 110 ? -21.881 7.989 28.477 1.00 83.56 110 TYR A N 1
ATOM 849 C CA . TYR A 1 110 ? -23.187 7.426 28.795 1.00 83.56 110 TYR A CA 1
ATOM 850 C C . TYR A 1 110 ? -23.686 7.892 30.165 1.00 83.56 110 TYR A C 1
ATOM 852 O O . TYR A 1 110 ? -23.100 7.585 31.203 1.00 83.56 110 TYR A O 1
ATOM 860 N N . GLY A 1 111 ? -24.818 8.598 30.179 1.00 83.62 111 GLY A N 1
ATOM 861 C CA . GLY A 1 111 ? -25.465 9.046 31.411 1.00 83.62 111 GLY A CA 1
ATOM 862 C C . GLY A 1 111 ? -26.135 7.895 32.168 1.00 83.62 111 GLY A C 1
ATOM 863 O O . GLY A 1 111 ? -27.116 7.308 31.703 1.00 83.62 111 GLY A O 1
ATOM 864 N N . VAL A 1 112 ? -25.664 7.608 33.378 1.00 82.75 112 VAL A N 1
ATOM 865 C CA . VAL A 1 112 ? -26.202 6.556 34.244 1.00 82.75 112 VAL A CA 1
ATOM 866 C C . VAL A 1 112 ? -27.283 7.130 35.151 1.00 82.75 112 VAL A C 1
ATOM 868 O O . VAL A 1 112 ? -27.023 7.757 36.178 1.00 82.75 112 VAL A O 1
ATOM 871 N N . LYS A 1 113 ? -28.542 6.875 34.787 1.00 80.69 113 LYS A N 1
ATOM 872 C CA . LYS A 1 113 ? -29.701 7.347 35.562 1.00 80.69 113 LYS A CA 1
ATOM 873 C C . LYS A 1 113 ? -29.945 6.538 36.832 1.00 80.69 113 LYS A C 1
ATOM 875 O O . LYS A 1 113 ? -30.435 7.080 37.820 1.00 80.69 113 LYS A O 1
ATOM 880 N N . TRP A 1 114 ? -29.617 5.249 36.809 1.00 76.50 114 TRP A N 1
ATOM 881 C CA . TRP A 1 114 ? -29.866 4.345 37.922 1.00 76.50 114 TRP A CA 1
ATOM 882 C C . TRP A 1 114 ? -28.840 3.213 37.955 1.00 76.50 114 TRP A C 1
ATOM 884 O O . TRP A 1 114 ? -28.501 2.642 36.922 1.00 76.50 114 TRP A O 1
ATOM 894 N N . CYS A 1 115 ? -28.376 2.883 39.158 1.00 77.31 115 CYS A N 1
ATOM 895 C CA . CYS A 1 115 ? -27.528 1.730 39.428 1.00 77.31 115 CYS A CA 1
ATOM 896 C C . CYS A 1 115 ? -28.046 1.047 40.698 1.00 77.31 115 CYS A C 1
ATOM 898 O O . CYS A 1 115 ? -27.957 1.624 41.782 1.00 77.31 115 CYS A O 1
ATOM 900 N N . GLY A 1 116 ? -28.590 -0.169 40.572 1.00 79.25 116 GLY A N 1
ATOM 901 C CA . GLY A 1 116 ? -29.188 -0.906 41.696 1.00 79.25 116 GLY A CA 1
ATOM 902 C C . GLY A 1 116 ? -28.215 -1.227 42.838 1.00 79.25 116 GLY A C 1
ATOM 903 O O . GLY A 1 116 ? -28.642 -1.390 43.975 1.00 79.25 116 GLY A O 1
ATOM 904 N N . TRP A 1 117 ? -26.912 -1.243 42.551 1.00 77.62 117 TRP A N 1
ATOM 905 C CA . TRP A 1 117 ? -25.831 -1.473 43.518 1.00 77.62 117 TRP A CA 1
ATOM 906 C C . TRP A 1 117 ? -25.230 -0.173 44.080 1.00 77.62 117 TRP A C 1
ATOM 908 O O . TRP A 1 117 ? -24.317 -0.208 44.902 1.00 77.62 117 TRP A O 1
ATOM 918 N N . GLY A 1 118 ? -25.740 0.982 43.642 1.00 80.94 118 GLY A N 1
ATOM 919 C CA . GLY A 1 118 ? -25.240 2.302 44.007 1.00 80.94 118 GLY A CA 1
ATOM 920 C C . GLY A 1 118 ? -24.059 2.779 43.155 1.00 80.94 118 GLY A C 1
ATOM 921 O O . GLY A 1 118 ? -23.270 2.005 42.615 1.00 80.94 118 GLY A O 1
ATOM 922 N N . PHE A 1 119 ? -23.913 4.101 43.055 1.00 78.19 119 PHE A N 1
ATOM 923 C CA . PHE A 1 119 ? -22.886 4.730 42.215 1.00 78.19 119 PHE A CA 1
ATOM 924 C C . PHE A 1 119 ? -21.448 4.516 42.721 1.00 78.19 119 PHE A C 1
ATOM 926 O O . PHE A 1 119 ? -20.519 4.523 41.922 1.00 78.19 119 PHE A O 1
ATOM 933 N N . GLY A 1 120 ? -21.251 4.261 44.020 1.00 79.50 120 GLY A N 1
ATOM 934 C CA . GLY A 1 120 ? -19.935 3.899 44.565 1.00 79.50 120 GLY A CA 1
ATOM 935 C C . GLY A 1 120 ? -19.461 2.510 44.122 1.00 79.50 120 GLY A C 1
ATOM 936 O O . GLY A 1 120 ? -18.276 2.314 43.864 1.00 79.50 120 GLY A O 1
ATOM 937 N N . TRP A 1 121 ? -20.382 1.550 43.965 1.00 83.06 121 TRP A N 1
ATOM 938 C CA . TRP A 1 121 ? -20.055 0.243 43.388 1.00 83.06 121 TRP A CA 1
ATOM 939 C C . TRP A 1 121 ? -19.634 0.386 41.926 1.00 83.06 121 TRP A C 1
ATOM 941 O O . TRP A 1 121 ? -18.633 -0.203 41.519 1.00 83.06 121 TRP A O 1
ATOM 951 N N . LEU A 1 122 ? -20.368 1.205 41.166 1.00 78.44 122 LEU A N 1
ATOM 952 C CA . LEU A 1 122 ? -20.081 1.472 39.760 1.00 78.44 122 LEU A CA 1
ATOM 953 C C . LEU A 1 122 ? -18.686 2.080 39.577 1.00 78.44 122 LEU A C 1
ATOM 955 O O . LEU A 1 122 ? -17.919 1.582 38.760 1.00 78.44 122 LEU A O 1
ATOM 959 N N . ALA A 1 123 ? -18.337 3.081 40.390 1.00 77.06 123 ALA A N 1
ATOM 960 C CA . ALA A 1 123 ? -17.027 3.731 40.359 1.00 77.06 123 ALA A CA 1
ATOM 961 C C . ALA A 1 123 ? -15.860 2.748 40.570 1.00 77.06 123 ALA A C 1
ATOM 963 O O . ALA A 1 123 ? -14.821 2.873 39.933 1.00 77.06 123 ALA A O 1
ATOM 964 N N . ASN A 1 124 ? -16.048 1.730 41.414 1.00 82.25 124 ASN A N 1
ATOM 965 C CA . ASN A 1 124 ? -15.020 0.730 41.720 1.00 82.25 124 ASN A CA 1
ATOM 966 C C . ASN A 1 124 ? -15.019 -0.480 40.769 1.00 82.25 124 ASN A C 1
ATOM 968 O O . ASN A 1 124 ? -14.174 -1.363 40.902 1.00 82.25 124 ASN A O 1
ATOM 972 N N . ASN A 1 125 ? -15.981 -0.574 39.846 1.00 82.31 125 ASN A N 1
ATOM 973 C CA . ASN A 1 125 ? -16.130 -1.715 38.934 1.00 82.31 125 ASN A CA 1
ATOM 974 C C . ASN A 1 125 ? -16.251 -1.283 37.463 1.00 82.31 125 ASN A C 1
ATOM 976 O O . ASN A 1 125 ? -16.733 -2.067 36.643 1.00 82.31 125 ASN A O 1
ATOM 980 N N . VAL A 1 126 ? -15.799 -0.071 37.113 1.00 78.50 126 VAL A N 1
ATOM 981 C CA . VAL A 1 126 ? -15.864 0.469 35.741 1.00 78.50 126 VAL A CA 1
ATOM 982 C C . VAL A 1 126 ? -15.260 -0.505 34.729 1.00 78.50 126 VAL A C 1
ATOM 984 O O . VAL A 1 126 ? -15.900 -0.804 33.728 1.00 78.50 126 VAL A O 1
ATOM 987 N N . THR A 1 127 ? -14.109 -1.105 35.037 1.00 78.06 127 THR A N 1
ATOM 988 C CA . THR A 1 127 ? -13.432 -2.081 34.164 1.00 78.06 127 THR A CA 1
ATOM 989 C C . THR A 1 127 ? -14.264 -3.336 33.872 1.00 78.06 127 THR A C 1
ATOM 991 O O . THR A 1 127 ? -14.187 -3.876 32.772 1.00 78.06 127 THR A O 1
ATOM 994 N N . LYS A 1 128 ? -15.114 -3.788 34.806 1.00 80.12 128 LYS A N 1
ATOM 995 C CA . LYS A 1 128 ? -16.021 -4.935 34.587 1.00 80.12 128 LYS A CA 1
ATOM 996 C C . LYS A 1 128 ? -17.234 -4.564 33.743 1.00 80.12 128 LYS A C 1
ATOM 998 O O . LYS A 1 128 ? -17.683 -5.343 32.903 1.00 80.12 128 LYS A O 1
ATOM 1003 N N . VAL A 1 129 ? -17.798 -3.383 33.993 1.00 78.44 129 VAL A N 1
ATOM 1004 C CA . VAL A 1 129 ? -18.904 -2.852 33.180 1.00 78.44 129 VAL A CA 1
ATOM 1005 C C . VAL A 1 129 ? -18.429 -2.661 31.743 1.00 78.44 129 VAL A C 1
ATOM 1007 O O . VAL A 1 129 ? -19.133 -3.003 30.798 1.00 78.44 129 VAL A O 1
ATOM 1010 N N . PHE A 1 130 ? -17.196 -2.197 31.602 1.00 77.62 130 PHE A N 1
ATOM 1011 C CA . PHE A 1 130 ? -16.524 -1.996 30.339 1.00 77.62 130 PHE A CA 1
ATOM 1012 C C . PHE A 1 130 ? -16.263 -3.284 29.560 1.00 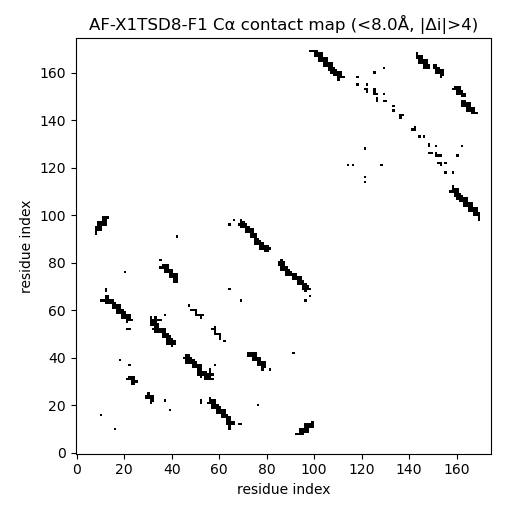77.62 130 PHE A C 1
ATOM 1014 O O . PHE A 1 130 ? -16.655 -3.367 28.400 1.00 77.62 130 PHE A O 1
ATOM 1021 N N . SER A 1 131 ? -15.672 -4.307 30.189 1.00 79.31 131 SER A N 1
ATOM 1022 C CA . SER A 1 131 ? -15.442 -5.593 29.516 1.00 79.31 131 SER A CA 1
ATOM 1023 C C . SER A 1 131 ? -16.756 -6.194 29.011 1.00 79.31 131 SER A C 1
ATOM 1025 O O . SER A 1 131 ? -16.840 -6.650 27.879 1.00 79.31 131 SER A O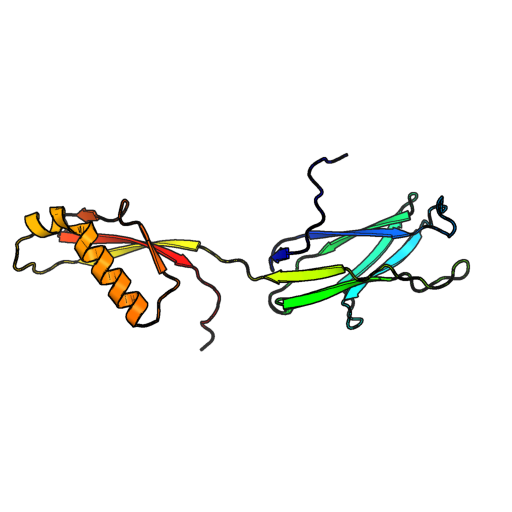 1
ATOM 1027 N N . THR A 1 132 ? -17.821 -6.084 29.810 1.00 83.06 132 THR A N 1
ATOM 1028 C CA . THR A 1 132 ? -19.165 -6.539 29.423 1.00 83.06 132 THR A CA 1
ATOM 1029 C C . THR A 1 132 ? -19.724 -5.757 28.227 1.00 83.06 132 THR A C 1
ATOM 1031 O O . THR A 1 132 ? -20.401 -6.327 27.371 1.00 83.06 132 THR A O 1
ATOM 1034 N N . PHE A 1 133 ? -19.469 -4.448 28.159 1.00 79.12 133 PHE A N 1
ATOM 1035 C CA . PHE A 1 133 ? -19.884 -3.606 27.037 1.00 79.12 133 PHE A CA 1
ATOM 1036 C C . PHE A 1 133 ? -19.129 -3.958 25.749 1.00 79.12 133 PHE A C 1
ATOM 1038 O O . PHE A 1 133 ? -19.757 -4.092 24.700 1.00 79.12 133 PHE A O 1
ATOM 1045 N N . LEU A 1 134 ? -17.816 -4.181 25.828 1.00 80.31 134 LEU A N 1
ATOM 1046 C CA . LEU A 1 134 ? -17.017 -4.653 24.695 1.00 80.31 134 LEU A CA 1
ATOM 1047 C C . LEU A 1 134 ? -17.486 -6.022 24.191 1.00 80.31 134 LEU A C 1
ATOM 1049 O O . LEU A 1 134 ? -17.756 -6.165 23.000 1.00 80.31 134 LEU A O 1
ATOM 1053 N N . ASP A 1 135 ? -17.684 -6.989 25.092 1.00 86.00 135 ASP A N 1
ATOM 1054 C CA . ASP A 1 135 ? -18.201 -8.319 24.743 1.00 86.00 135 ASP A CA 1
ATOM 1055 C C . ASP A 1 135 ? -19.559 -8.224 24.031 1.00 86.00 135 ASP A C 1
ATOM 1057 O O . ASP A 1 135 ? -19.837 -8.951 23.073 1.00 86.00 135 ASP A O 1
ATOM 1061 N N . PHE A 1 136 ? -20.417 -7.302 24.482 1.00 83.69 136 PHE A N 1
ATOM 1062 C CA . PHE A 1 136 ? -21.680 -7.007 23.818 1.00 83.69 136 PHE A CA 1
ATOM 1063 C C . PHE A 1 136 ? -21.446 -6.483 22.397 1.00 83.69 136 PHE A C 1
ATOM 1065 O O . PHE A 1 136 ? -22.000 -7.050 21.460 1.00 83.69 136 PHE A O 1
ATOM 1072 N N . LEU A 1 137 ? -20.620 -5.452 22.202 1.00 81.12 137 LEU A N 1
ATOM 1073 C CA . LEU A 1 137 ? -20.347 -4.893 20.872 1.00 81.12 137 LEU A CA 1
ATOM 1074 C C . LEU A 1 137 ? -19.787 -5.949 19.909 1.00 81.12 137 LEU A C 1
ATOM 1076 O O . LEU A 1 137 ? -20.278 -6.086 18.785 1.00 81.12 137 LEU A O 1
ATOM 1080 N N . HIS A 1 138 ? -18.830 -6.753 20.373 1.00 83.50 138 HIS A N 1
ATOM 1081 C CA . HIS A 1 138 ? -18.229 -7.836 19.591 1.00 83.50 138 HIS A CA 1
ATOM 1082 C C . HIS A 1 138 ? -19.261 -8.902 19.215 1.00 83.50 138 HIS A C 1
ATOM 1084 O O . HIS A 1 138 ? -19.285 -9.359 18.071 1.00 83.50 138 HIS A O 1
ATOM 1090 N N . LYS A 1 139 ? -20.190 -9.235 20.121 1.00 87.00 139 LYS A N 1
ATOM 1091 C CA . LYS A 1 139 ? -21.310 -10.147 19.832 1.00 87.00 139 LYS A CA 1
ATOM 1092 C C . LYS A 1 139 ? -22.233 -9.632 18.721 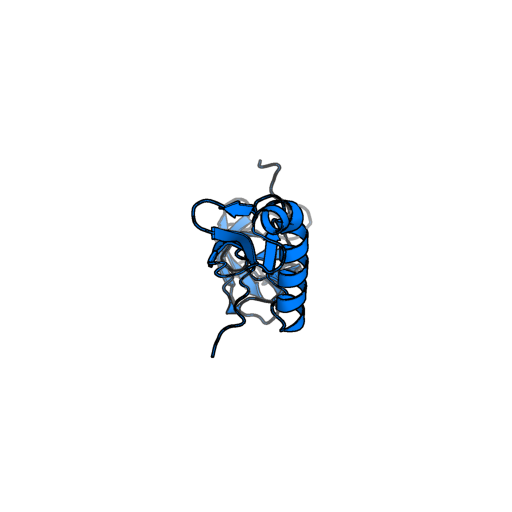1.00 87.00 139 LYS A C 1
ATOM 1094 O O . LYS A 1 139 ? -22.817 -10.445 18.007 1.00 87.00 139 LYS A O 1
ATOM 1099 N N . TYR A 1 140 ? -22.365 -8.315 18.561 1.00 81.88 140 TYR A N 1
ATOM 1100 C CA . TYR A 1 1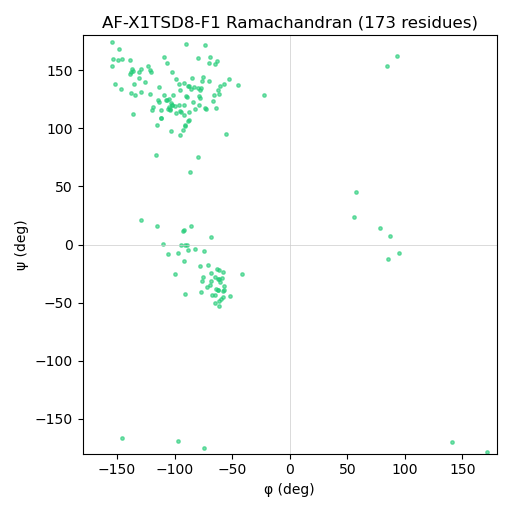40 ? -23.135 -7.694 17.474 1.00 81.88 140 TYR A CA 1
ATOM 1101 C C . TYR A 1 140 ? -22.289 -7.373 16.230 1.00 81.88 140 TYR A C 1
ATOM 1103 O O . TYR A 1 140 ? -22.770 -6.696 15.325 1.00 81.88 140 TYR A O 1
ATOM 1111 N N . GLY A 1 141 ? -21.060 -7.894 16.148 1.00 75.69 141 GLY A N 1
ATOM 1112 C CA . GLY A 1 141 ? -20.209 -7.804 14.959 1.00 75.69 141 GLY A CA 1
ATOM 1113 C C . GLY A 1 141 ? -19.349 -6.544 14.873 1.00 75.69 141 GLY A C 1
ATOM 1114 O O . GLY A 1 141 ? -18.683 -6.342 13.863 1.00 75.69 141 GLY A O 1
ATOM 1115 N N . LEU A 1 142 ? -19.321 -5.713 15.918 1.00 75.19 142 LEU A N 1
ATOM 1116 C CA . LEU A 1 142 ? -18.453 -4.535 15.994 1.00 75.19 142 LEU A CA 1
ATOM 1117 C C . LEU A 1 142 ? -17.076 -4.918 16.555 1.00 75.19 142 LEU A C 1
ATOM 1119 O O . LEU A 1 142 ? -16.698 -4.479 17.637 1.00 75.19 142 LEU A O 1
ATOM 1123 N N . THR A 1 143 ? -16.348 -5.783 15.846 1.00 78.00 143 THR A N 1
ATOM 1124 C CA . THR A 1 143 ? -15.055 -6.336 16.299 1.00 78.00 143 THR A CA 1
ATOM 1125 C C . THR A 1 143 ? -13.877 -5.376 16.150 1.00 78.00 143 THR A C 1
ATOM 1127 O O . THR A 1 143 ? -12.866 -5.562 16.816 1.00 78.00 143 THR A O 1
ATOM 1130 N N . ASP A 1 144 ? -14.014 -4.337 15.325 1.00 75.56 144 ASP A N 1
ATOM 1131 C CA . ASP A 1 144 ? -12.950 -3.361 15.032 1.00 75.56 144 ASP A CA 1
ATOM 1132 C C . ASP A 1 144 ? -12.890 -2.210 16.057 1.00 75.56 144 ASP A C 1
ATOM 1134 O O . ASP A 1 144 ? -12.288 -1.163 15.819 1.00 75.56 144 ASP A O 1
ATOM 1138 N N . ILE A 1 145 ? -13.542 -2.397 17.208 1.00 75.06 145 ILE A N 1
ATOM 1139 C CA . ILE A 1 145 ? -13.513 -1.476 18.342 1.00 75.06 145 ILE A CA 1
ATOM 1140 C C . ILE A 1 145 ? -12.601 -2.073 19.406 1.00 75.06 145 ILE A C 1
ATOM 1142 O O . ILE A 1 145 ? -12.894 -3.127 19.984 1.00 75.06 145 ILE A O 1
ATOM 1146 N N . VAL A 1 146 ? -11.517 -1.362 19.683 1.00 76.06 146 VAL A N 1
ATOM 1147 C CA . VAL A 1 146 ? -10.686 -1.560 20.865 1.00 76.06 146 VAL A CA 1
ATOM 1148 C C . VAL A 1 146 ? -11.106 -0.504 21.867 1.00 76.06 146 VAL A C 1
ATOM 1150 O O . VAL A 1 146 ? -11.436 0.615 21.497 1.00 76.06 146 VAL A O 1
ATOM 1153 N N . ALA A 1 147 ? -11.134 -0.833 23.148 1.00 70.81 147 ALA A N 1
ATOM 1154 C CA . ALA A 1 147 ? -11.361 0.195 24.139 1.00 70.81 147 ALA A CA 1
ATOM 1155 C C . ALA A 1 147 ? -10.328 0.104 25.256 1.00 70.81 147 ALA A C 1
ATOM 1157 O O . ALA A 1 147 ? -9.942 -0.987 25.686 1.00 70.81 147 ALA A O 1
ATOM 1158 N N . HIS A 1 148 ? -9.932 1.275 25.745 1.00 74.44 148 HIS A N 1
ATOM 1159 C CA . HIS A 1 148 ? -8.897 1.465 26.752 1.00 74.44 148 HIS A CA 1
ATOM 1160 C C . HIS A 1 148 ? -9.528 1.508 28.140 1.00 74.44 148 HIS A C 1
ATOM 1162 O O . HIS A 1 148 ? -10.118 2.505 28.566 1.00 74.44 148 HIS A O 1
ATOM 1168 N N . ALA A 1 149 ? -9.486 0.366 28.831 1.00 66.88 149 ALA A N 1
ATOM 1169 C CA . ALA A 1 149 ? -10.104 0.197 30.149 1.00 66.88 149 ALA A CA 1
ATOM 1170 C C . ALA A 1 149 ? -9.447 1.070 31.231 1.00 66.88 149 ALA A C 1
ATOM 1172 O O . ALA A 1 149 ? -10.092 1.418 32.216 1.00 66.88 149 ALA A O 1
ATOM 1173 N N . ASP A 1 150 ? -8.167 1.376 31.055 1.00 72.19 150 ASP A N 1
ATOM 1174 C CA . ASP A 1 150 ? -7.322 2.218 31.899 1.00 72.19 150 ASP A CA 1
ATOM 1175 C C . ASP A 1 150 ? -7.607 3.714 31.729 1.00 72.19 150 ASP A C 1
ATOM 1177 O O . ASP A 1 150 ? -7.461 4.476 32.684 1.00 72.19 150 ASP A O 1
ATOM 1181 N N . GLU A 1 151 ? -8.085 4.121 30.555 1.00 78.25 151 GLU A N 1
ATOM 1182 C CA . GLU A 1 151 ? -8.502 5.499 30.267 1.00 78.25 151 GLU A CA 1
ATOM 1183 C C . GLU A 1 151 ? -10.018 5.719 30.420 1.00 78.25 151 GLU A C 1
ATOM 1185 O O . GLU A 1 151 ? -10.507 6.850 30.368 1.00 78.25 151 GLU A O 1
ATOM 1190 N N . SER A 1 152 ? -10.776 4.643 30.641 1.00 81.44 152 SER A N 1
ATOM 1191 C CA . SER A 1 152 ? -12.220 4.677 30.873 1.00 81.44 152 SER A CA 1
ATOM 1192 C C . SER A 1 152 ? -12.547 4.861 32.357 1.00 81.44 152 SER A C 1
ATOM 1194 O O . SER A 1 152 ? -11.975 4.205 33.227 1.00 81.44 152 SER A O 1
ATOM 1196 N N . TYR A 1 153 ? -13.512 5.725 32.677 1.00 85.06 153 TYR A N 1
ATOM 1197 C CA . TYR A 1 153 ? -13.838 6.075 34.063 1.00 85.06 153 TYR A CA 1
ATOM 1198 C C . TYR A 1 153 ? -15.320 6.401 34.268 1.00 85.06 153 TYR A C 1
ATOM 1200 O O . TYR A 1 153 ? -16.098 6.570 33.331 1.00 85.06 153 TYR A O 1
ATOM 1208 N N . TYR A 1 154 ? -15.722 6.486 35.534 1.00 86.94 154 TYR A N 1
ATOM 1209 C CA . TYR A 1 154 ? -17.027 6.997 35.936 1.00 86.94 154 TYR A CA 1
ATOM 1210 C C . TYR A 1 154 ? -16.850 8.384 36.556 1.00 86.94 154 TYR A C 1
ATOM 1212 O O . TYR A 1 154 ? -16.099 8.521 37.518 1.00 86.94 154 TYR A O 1
ATOM 1220 N N . GLU A 1 155 ? -17.544 9.392 36.027 1.00 87.44 155 GLU A N 1
ATOM 1221 C CA . GLU A 1 155 ? -17.594 10.755 36.560 1.00 87.44 155 GLU A CA 1
ATOM 1222 C C . GLU A 1 155 ? -18.772 10.880 37.543 1.00 87.44 155 GLU A C 1
ATOM 1224 O O . GLU A 1 155 ? -19.931 10.993 37.117 1.00 87.44 155 GLU A O 1
ATOM 1229 N N . PRO A 1 156 ? -18.529 10.877 38.868 1.00 81.81 156 PRO A N 1
ATOM 1230 C CA . PRO A 1 156 ? -19.602 10.793 39.852 1.00 81.81 156 PRO A CA 1
ATOM 1231 C C . PRO A 1 156 ? -20.482 12.038 39.903 1.00 81.81 156 PRO A C 1
ATOM 1233 O O . PRO A 1 156 ? -21.676 11.919 40.189 1.00 81.81 156 PRO A O 1
ATOM 1236 N N . ASN A 1 157 ? -19.922 13.217 39.614 1.00 84.75 157 ASN A N 1
ATOM 1237 C CA . ASN A 1 157 ? -20.656 14.480 39.708 1.00 84.75 157 ASN A CA 1
ATOM 1238 C C . ASN A 1 157 ? -21.690 14.611 38.590 1.00 84.75 157 ASN A C 1
ATOM 1240 O O . ASN A 1 157 ? -22.791 15.117 38.810 1.00 84.75 157 ASN A O 1
ATOM 1244 N N . LYS A 1 158 ? -21.346 14.116 37.399 1.00 85.38 158 LYS A N 1
ATOM 1245 C CA . LYS A 1 158 ? -22.230 14.112 36.228 1.00 85.38 158 LYS A CA 1
ATOM 1246 C C . LYS A 1 158 ? -23.051 12.830 36.110 1.00 85.38 158 LYS A C 1
ATOM 1248 O O . LYS A 1 158 ? -24.046 12.806 35.393 1.00 85.38 158 LYS A O 1
ATOM 1253 N N . LYS A 1 159 ? -22.674 11.788 36.858 1.00 84.75 159 LYS A N 1
ATOM 1254 C CA . LYS A 1 159 ? -23.211 10.426 36.751 1.00 84.75 159 LYS A CA 1
ATOM 1255 C C . LYS A 1 159 ? -23.027 9.856 35.349 1.00 84.75 159 LYS A C 1
ATOM 1257 O O . LYS A 1 159 ? -23.944 9.268 34.782 1.00 84.75 159 LYS A O 1
ATOM 1262 N N . GLU A 1 160 ? -21.838 10.037 34.793 1.00 89.56 160 GLU A N 1
ATOM 1263 C CA . GLU A 1 160 ? -21.498 9.628 33.431 1.00 89.56 160 GLU A CA 1
ATOM 1264 C C . GLU A 1 160 ? -20.461 8.507 33.457 1.00 89.56 160 GLU A C 1
ATOM 1266 O O . GLU A 1 160 ? -19.489 8.570 34.203 1.00 89.56 160 GLU A O 1
ATOM 1271 N N . LEU A 1 161 ? -20.665 7.477 32.641 1.00 86.75 161 LEU A N 1
ATOM 1272 C CA . LEU A 1 161 ? -19.608 6.551 32.251 1.00 86.75 161 LEU A CA 1
ATOM 1273 C C . LEU A 1 161 ? -18.939 7.111 31.005 1.00 86.75 161 LEU A C 1
ATOM 1275 O O . LEU A 1 161 ? -19.623 7.420 30.032 1.00 86.75 161 LEU A O 1
ATOM 1279 N N . VAL A 1 162 ? -17.622 7.239 31.045 1.00 85.69 162 VAL A N 1
ATOM 1280 C CA . VAL A 1 162 ? -16.807 7.675 29.919 1.00 85.69 162 VAL A CA 1
ATOM 1281 C C . VAL A 1 162 ? -15.980 6.483 29.475 1.00 85.69 162 VAL A C 1
ATOM 1283 O O . VAL A 1 162 ? -15.151 5.979 30.232 1.00 85.69 162 VAL A O 1
ATOM 1286 N N . PHE A 1 163 ? -16.237 6.025 28.258 1.00 83.50 163 PHE A N 1
ATOM 1287 C CA . PHE A 1 163 ? -15.485 4.955 27.626 1.00 83.50 163 PHE A CA 1
ATOM 1288 C C . PHE A 1 163 ? -14.545 5.556 26.596 1.00 83.50 163 PHE A C 1
ATOM 1290 O O . PHE A 1 163 ? -15.010 6.136 25.614 1.00 83.50 163 PHE A O 1
ATOM 1297 N N . ASN A 1 164 ? -13.245 5.412 26.819 1.00 83.44 164 ASN A N 1
ATOM 1298 C CA . ASN A 1 164 ? -12.248 5.748 2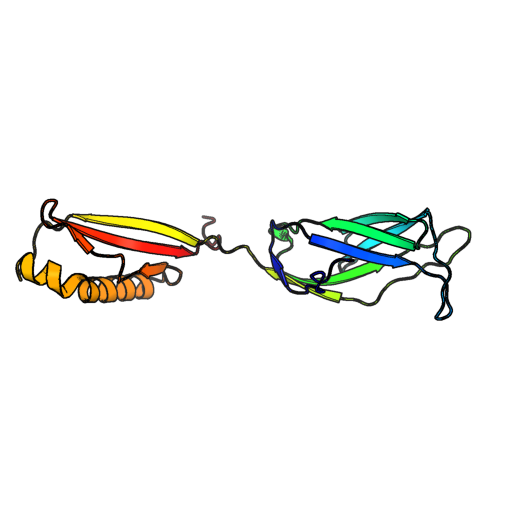5.820 1.00 83.44 164 ASN A CA 1
ATOM 1299 C C . ASN A 1 164 ? -12.130 4.567 24.850 1.00 83.44 164 ASN A C 1
ATOM 1301 O O . ASN A 1 164 ? -11.813 3.446 25.262 1.00 83.44 164 ASN A O 1
ATOM 1305 N N . ILE A 1 165 ? -12.473 4.802 23.586 1.00 81.88 165 ILE A N 1
ATOM 1306 C CA . ILE A 1 165 ? -12.491 3.772 22.553 1.00 81.88 165 ILE A CA 1
ATOM 1307 C C . ILE A 1 165 ? -11.648 4.190 21.356 1.00 81.88 165 ILE A C 1
ATOM 1309 O O . ILE A 1 165 ? -11.725 5.326 20.893 1.00 81.88 165 ILE A O 1
ATOM 1313 N N . ASP A 1 166 ? -10.922 3.224 20.819 1.00 80.19 166 ASP A N 1
ATOM 1314 C CA . ASP A 1 166 ? -10.291 3.272 19.515 1.00 80.19 166 ASP A CA 1
ATOM 1315 C C . ASP A 1 166 ? -11.162 2.514 18.519 1.00 80.19 166 ASP A C 1
ATOM 1317 O O . ASP A 1 166 ? -11.410 1.313 18.644 1.00 80.19 166 ASP A O 1
ATOM 1321 N N . VAL A 1 167 ? -11.629 3.223 17.501 1.00 75.50 167 VAL A N 1
ATOM 1322 C CA . VAL A 1 167 ? -12.344 2.620 16.380 1.00 75.50 167 VAL A CA 1
ATOM 1323 C C . VAL A 1 167 ? -11.384 2.525 15.208 1.00 75.50 167 VAL A C 1
ATOM 1325 O O . VAL A 1 167 ? -10.891 3.546 14.723 1.00 75.50 167 VAL A O 1
ATOM 1328 N N . VAL A 1 168 ? -11.143 1.304 14.736 1.00 72.06 168 VAL A N 1
ATOM 1329 C CA . VAL A 1 168 ? -10.405 1.063 13.497 1.00 72.06 168 VAL A CA 1
ATOM 1330 C C . VAL A 1 168 ? -11.403 1.103 12.346 1.00 72.06 168 VAL A C 1
ATOM 1332 O O . VAL A 1 168 ? -12.218 0.197 12.182 1.00 72.06 168 VAL A O 1
ATOM 1335 N N . ILE A 1 169 ? -11.376 2.164 11.542 1.00 63.78 169 ILE A N 1
ATOM 1336 C CA . ILE A 1 169 ? -12.285 2.290 10.396 1.00 63.78 169 ILE A CA 1
ATOM 1337 C C . ILE A 1 169 ? -11.569 1.789 9.141 1.00 63.78 169 ILE A C 1
ATOM 1339 O O . ILE A 1 169 ? -10.880 2.536 8.450 1.00 63.78 169 ILE A O 1
ATOM 1343 N N . GLY A 1 170 ? -11.770 0.516 8.800 1.00 56.16 170 GLY A N 1
ATOM 1344 C CA . GLY A 1 170 ? -11.641 0.066 7.415 1.00 56.16 170 GLY A CA 1
ATOM 1345 C C . GLY A 1 170 ? -12.968 0.333 6.711 1.00 56.16 170 GLY A C 1
ATOM 1346 O O . GLY A 1 170 ? -13.987 -0.135 7.204 1.00 56.16 170 GLY A O 1
ATOM 1347 N N . GLU A 1 171 ? -13.013 1.106 5.614 1.00 50.94 171 GLU A N 1
ATOM 1348 C CA . GLU A 1 171 ? -14.287 1.388 4.916 1.00 50.94 171 GLU A CA 1
ATOM 1349 C C . GLU A 1 171 ? -14.998 0.080 4.517 1.00 50.94 171 GLU A C 1
ATOM 1351 O O . GLU A 1 171 ? -14.725 -0.525 3.483 1.00 50.94 171 GLU A O 1
ATOM 1356 N N . ARG A 1 172 ? -15.917 -0.359 5.371 1.00 42.69 172 ARG A N 1
ATOM 1357 C CA . ARG A 1 172 ? -16.934 -1.379 5.116 1.00 42.69 172 ARG A CA 1
ATOM 1358 C C . ARG A 1 172 ? -18.337 -0.777 5.192 1.00 42.69 172 ARG A C 1
ATOM 1360 O O . ARG A 1 172 ? -19.318 -1.505 5.268 1.00 42.69 172 ARG A O 1
ATOM 1367 N N . PHE A 1 173 ? -18.427 0.550 5.136 1.00 36.56 173 PHE A N 1
ATOM 1368 C CA . PHE A 1 173 ? -19.677 1.295 5.096 1.00 36.56 173 PHE A CA 1
ATOM 1369 C C . PHE A 1 173 ? -19.784 2.039 3.766 1.00 36.56 173 PHE A C 1
ATOM 1371 O O . PHE A 1 173 ? -19.573 3.243 3.688 1.00 36.56 173 PHE A O 1
ATOM 1378 N N . LEU A 1 174 ? -20.116 1.298 2.714 1.00 32.34 174 LEU A N 1
ATOM 1379 C CA . LEU A 1 174 ? -20.861 1.853 1.591 1.00 32.34 174 LEU A CA 1
ATOM 1380 C C . LEU A 1 174 ? -22.231 1.172 1.637 1.00 32.34 174 LEU A C 1
ATOM 1382 O O . LEU A 1 174 ? -22.321 -0.044 1.469 1.00 32.34 174 LEU A O 1
ATOM 1386 N N . PHE A 1 175 ? -23.244 1.957 2.006 1.00 32.56 175 PHE A N 1
ATOM 1387 C CA . PHE A 1 175 ? -24.658 1.587 1.929 1.00 32.56 175 PHE A CA 1
ATOM 1388 C C . PHE A 1 175 ? -25.139 1.629 0.479 1.00 32.56 175 PHE A C 1
ATOM 1390 O O . PHE A 1 175 ? -24.646 2.503 -0.270 1.00 32.56 175 PHE A O 1
#

Radius of gyration: 27.14 Å; Cα contacts (8 Å, |Δi|>4): 327; chains: 1; bounding box: 60×25×77 Å

Organism: NCBI:txid412755

Nearest PDB structures (foldseek):
  6ysq-assembly2_D  TM=4.621E-01  e=1.277E-03  Homo sapiens
  5jpm-assembly1_B  TM=4.798E-01  e=2.207E-03  Homo sapiens
  5jtw-assembly2_E  TM=4.374E-01  e=2.903E-03  Homo sapiens
  6ysq-assembly1_C  TM=4.443E-01  e=3.066E-03  Homo sapiens
  7q5z-assembly1_A  TM=5.939E-01  e=3.051E-01  Homo sapiens

pLDDT: mean 83.25, std 13.39, range [32.34, 97.44]

Mean predicted aligned error: 11.04 Å